Protein AF-A0A2G9QL35-F1 (afdb_monomer_lite)

Secondary structure (DSSP, 8-state):
-HHHHHHHHGGG---HHHHHHHHHHSS---------S-GGG-TTTSSTTSS-SS--SHHHHHHHHT--GGG---------SEEEEESSS--TT--TTTHHHHHHHSGGGGGS-SSS--PEEEEE--TTTT-------

Radius of gyration: 19.81 Å; chains: 1; bounding box: 42×46×46 Å

InterPro domains:
  IPR001114 Adenylosuccinate synthetase [MF_00011] (1-137)
  IPR001114 Adenylosuccinate synthetase [PF00709] (3-95)
  IPR001114 Adenylosuccinate synthetase [PTHR11846] (2-97)
  IPR001114 Adenylosuccinate synthetase [SM00788] (4-121)
  IPR027417 P-loop containing nucleoside triphosphate hydrolase [SSF52540] (5-97)
  IPR042109 Adenylosuccinate synthetase, domain 1 [G3DSA:3.40.440.10] (13-78)
  IPR042110 Adenylosuccinate synthetase, domain 2 [G3DSA:1.10.300.10] (3-12)

Sequence (137 aa):
MLQMYADKIRPMVKDGVYFMYEALHGPPKKILVEGANAALLDIDFGTYPYVTSSNCTVGGVCTGLGIPPQNIGDVYGVVKAYSTRVGVGAFPTEQINVSVLVCVLGLSFLFYGPLFSRTCSCVIKNQLQARGKPVDC

pLDDT: mean 74.34, std 19.86, range [24.05, 94.75]

Foldseek 3Di:
DVVVVCVVCVVVDDDLQVVVVCCQPPPDDDDDDDQPDAQLQAPPNHQPPNHDPAGRDPVSVCVVRVDDPVSDDDDDDDDDQKDKDWDDGDDPQFDPPCQVVCCVVPVVVPVCDPPHRTDITMGGDPCPVVPDDDPDD

Organism: Aquarana catesbeiana (NCBI:txid8400)

Structure (mmCIF, N/CA/C/O backbone):
data_AF-A0A2G9QL35-F1
#
_entry.id   AF-A0A2G9QL35-F1
#
loop_
_atom_site.group_PDB
_atom_site.id
_atom_site.type_symbol
_atom_site.label_atom_id
_atom_site.label_alt_id
_atom_site.label_comp_id
_atom_site.label_asym_id
_atom_site.label_entity_id
_atom_site.label_seq_id
_atom_site.pdbx_PDB_ins_code
_atom_site.Cartn_x
_atom_site.Cartn_y
_atom_site.Cartn_z
_atom_site.occupancy
_atom_site.B_iso_or_equiv
_atom_site.auth_seq_id
_atom_site.auth_comp_id
_atom_site.auth_asym_id
_atom_site.auth_atom_id
_atom_site.pdbx_PDB_model_num
ATOM 1 N N . MET A 1 1 ? 6.890 -23.962 21.248 1.00 61.78 1 MET A N 1
ATOM 2 C CA . MET A 1 1 ? 7.611 -22.859 20.569 1.00 61.78 1 MET A CA 1
ATOM 3 C C . MET A 1 1 ? 6.645 -21.808 20.015 1.00 61.78 1 MET A C 1
ATOM 5 O O . MET A 1 1 ? 6.808 -20.645 20.346 1.00 61.78 1 MET A O 1
ATOM 9 N N . LEU A 1 2 ? 5.610 -22.189 19.251 1.00 79.06 2 LEU A N 1
ATOM 10 C CA . LEU A 1 2 ? 4.632 -21.247 18.674 1.00 79.06 2 LEU A CA 1
ATOM 11 C C . LEU A 1 2 ? 3.799 -20.474 19.720 1.00 79.06 2 LEU A C 1
ATOM 13 O O . LEU A 1 2 ? 3.594 -19.276 19.544 1.00 79.06 2 LEU A O 1
ATOM 17 N N . GLN A 1 3 ? 3.411 -21.102 20.842 1.00 81.88 3 GLN A N 1
ATOM 18 C CA . GLN A 1 3 ? 2.717 -20.413 21.948 1.00 81.88 3 GLN A CA 1
ATOM 19 C C . GLN A 1 3 ? 3.474 -19.180 22.468 1.00 81.88 3 GLN A C 1
ATOM 21 O O . GLN A 1 3 ? 2.867 -18.137 22.665 1.00 81.88 3 GLN A O 1
ATOM 26 N N . MET A 1 4 ? 4.805 -19.249 22.594 1.00 89.75 4 MET A N 1
ATOM 27 C CA . MET A 1 4 ? 5.604 -18.127 23.108 1.00 89.75 4 MET A CA 1
ATOM 28 C C . MET A 1 4 ? 5.566 -16.892 22.196 1.00 89.75 4 MET A C 1
ATOM 30 O O . MET A 1 4 ? 5.741 -15.772 22.670 1.00 89.75 4 MET A O 1
ATOM 34 N N . TYR A 1 5 ? 5.371 -17.077 20.887 1.00 91.38 5 TYR A N 1
ATOM 35 C CA . TYR A 1 5 ? 5.185 -15.968 19.949 1.00 91.38 5 TYR A CA 1
ATOM 36 C C . TYR A 1 5 ? 3.748 -15.456 19.976 1.00 91.38 5 TYR A C 1
ATOM 38 O O . TYR A 1 5 ? 3.538 -14.245 19.957 1.00 91.38 5 TYR A O 1
ATOM 46 N N . ALA A 1 6 ? 2.773 -16.362 20.081 1.00 92.25 6 ALA A N 1
ATOM 47 C CA . ALA A 1 6 ? 1.370 -15.995 20.210 1.00 92.25 6 ALA A CA 1
ATOM 48 C C . ALA A 1 6 ? 1.140 -15.100 21.438 1.00 92.25 6 ALA A C 1
ATOM 50 O O . ALA A 1 6 ? 0.528 -14.045 21.300 1.00 92.25 6 ALA A O 1
ATOM 51 N N . ASP A 1 7 ? 1.711 -15.446 22.595 1.00 93.38 7 ASP A N 1
ATOM 52 C CA . ASP A 1 7 ? 1.576 -14.663 23.831 1.00 93.38 7 ASP A CA 1
ATOM 53 C C . ASP A 1 7 ? 2.183 -13.257 23.710 1.00 93.38 7 ASP A C 1
ATOM 55 O O . ASP A 1 7 ? 1.645 -12.295 24.257 1.00 93.38 7 ASP A O 1
ATOM 59 N N . LYS A 1 8 ? 3.266 -13.111 22.934 1.00 93.12 8 LYS A N 1
ATOM 60 C CA . LYS A 1 8 ? 3.886 -11.808 22.649 1.00 93.12 8 LYS A CA 1
ATOM 61 C C . LYS A 1 8 ? 3.051 -10.949 21.703 1.00 93.12 8 LYS A C 1
ATOM 63 O O . LYS A 1 8 ? 3.011 -9.736 21.876 1.00 93.12 8 LYS A O 1
ATOM 68 N N . ILE A 1 9 ? 2.414 -11.553 20.697 1.00 94.75 9 ILE A N 1
ATOM 69 C CA . ILE A 1 9 ? 1.658 -10.827 19.662 1.00 94.75 9 ILE A CA 1
ATOM 70 C C . ILE A 1 9 ? 0.239 -10.499 20.127 1.00 94.75 9 ILE A C 1
ATOM 72 O O . ILE A 1 9 ? -0.296 -9.454 19.766 1.00 94.75 9 ILE A O 1
ATOM 76 N N . ARG A 1 10 ? -0.352 -11.343 20.976 1.00 93.56 10 ARG A N 1
ATOM 77 C CA . ARG A 1 10 ? -1.720 -11.209 21.492 1.00 93.56 10 ARG A CA 1
ATOM 78 C C . ARG A 1 10 ? -2.098 -9.802 21.991 1.00 93.56 10 ARG A C 1
ATOM 80 O O . ARG A 1 10 ? -3.177 -9.361 21.612 1.00 93.56 10 ARG A O 1
ATOM 87 N N . PRO A 1 11 ? -1.274 -9.065 22.766 1.00 94.06 11 PRO A N 1
ATOM 88 C CA . PRO A 1 11 ? -1.623 -7.701 23.185 1.00 94.06 11 PRO A CA 1
ATOM 89 C C . PRO A 1 11 ? -1.578 -6.650 22.058 1.00 94.06 11 PRO A C 1
ATOM 91 O O . PRO A 1 11 ? -2.110 -5.556 22.228 1.00 94.06 11 PRO A O 1
ATOM 94 N N . MET A 1 12 ? -0.945 -6.949 20.920 1.00 93.81 12 MET A N 1
ATOM 95 C CA . MET A 1 12 ? -0.842 -6.042 19.769 1.00 93.81 12 MET A CA 1
ATOM 96 C C . MET A 1 12 ? -1.972 -6.237 18.750 1.00 93.81 12 MET A C 1
ATOM 98 O O . MET A 1 12 ? -2.221 -5.344 17.943 1.00 93.81 12 MET A O 1
ATOM 102 N N . VAL A 1 13 ? -2.660 -7.383 18.778 1.00 93.75 13 VAL A N 1
ATOM 103 C CA . VAL A 1 13 ? -3.774 -7.674 17.867 1.00 93.75 13 VAL A CA 1
ATOM 104 C C . VAL A 1 13 ? -4.979 -6.817 18.242 1.00 93.75 13 VAL A C 1
ATOM 106 O O . VAL A 1 13 ? -5.465 -6.867 19.371 1.00 93.75 13 VAL A O 1
ATOM 109 N N . LYS A 1 14 ? -5.475 -6.043 17.280 1.00 92.56 14 LYS A N 1
ATOM 110 C CA . LYS A 1 14 ? -6.683 -5.225 17.400 1.00 92.56 14 LYS A CA 1
ATOM 111 C C . LYS A 1 14 ? -7.525 -5.380 16.144 1.00 92.56 14 LYS A C 1
ATOM 113 O O . LYS A 1 14 ? -7.000 -5.740 15.091 1.00 92.56 14 LYS A O 1
ATOM 118 N N . ASP A 1 15 ? -8.812 -5.078 16.257 1.00 93.38 15 ASP A N 1
ATOM 119 C CA . ASP A 1 15 ? -9.650 -4.886 15.079 1.00 93.38 15 ASP A CA 1
ATOM 120 C C . ASP A 1 15 ? -9.183 -3.623 14.342 1.00 93.38 15 ASP A C 1
ATOM 122 O O . ASP A 1 15 ? -9.305 -2.508 14.855 1.00 93.38 15 ASP A O 1
ATOM 126 N N . GLY A 1 16 ? -8.597 -3.818 13.160 1.00 91.06 16 GLY A N 1
ATOM 127 C CA . GLY A 1 16 ? -8.045 -2.737 12.353 1.00 91.06 16 GLY A CA 1
ATOM 128 C C . GLY A 1 16 ? -9.111 -1.761 11.863 1.00 91.06 16 GLY A C 1
ATOM 129 O O . GLY A 1 16 ? -8.882 -0.556 11.906 1.00 91.06 16 GLY A O 1
ATOM 130 N N . VAL A 1 17 ? -10.287 -2.250 11.459 1.00 91.62 17 VAL A N 1
ATOM 131 C CA . VAL A 1 17 ? -11.344 -1.396 10.890 1.00 91.62 17 VAL A CA 1
ATOM 132 C C . VAL A 1 17 ? -11.928 -0.506 11.977 1.00 91.62 17 VAL A C 1
ATOM 134 O O . VAL A 1 17 ? -12.021 0.710 11.804 1.00 91.62 17 VAL A O 1
ATOM 137 N N . TYR A 1 18 ? -12.252 -1.097 13.129 1.00 92.44 18 TYR A N 1
ATOM 138 C CA . TYR A 1 18 ? -12.760 -0.350 14.276 1.00 92.44 18 TYR A CA 1
ATOM 139 C C . TYR A 1 18 ? -11.733 0.671 14.788 1.00 92.44 18 TYR A C 1
ATOM 141 O O . TYR A 1 18 ? -12.065 1.836 15.006 1.00 92.44 18 TYR A O 1
ATOM 149 N N . PHE A 1 19 ? -10.461 0.272 14.889 1.00 92.44 19 PHE A N 1
ATOM 150 C CA . PHE A 1 19 ? -9.375 1.161 15.302 1.00 92.44 19 PHE A CA 1
ATOM 151 C C . PHE A 1 19 ? -9.207 2.368 14.366 1.00 92.44 19 PHE A C 1
ATOM 153 O O . PHE A 1 19 ? -9.058 3.499 14.837 1.00 92.44 19 PHE A O 1
ATOM 160 N N . MET A 1 20 ? -9.253 2.153 13.047 1.00 91.56 20 MET A N 1
ATOM 161 C CA . MET A 1 20 ? -9.166 3.246 12.076 1.00 91.56 20 MET A CA 1
ATOM 162 C C . MET A 1 20 ? -10.412 4.133 12.108 1.00 91.56 20 MET A C 1
ATOM 164 O O . MET A 1 20 ? -10.290 5.354 12.033 1.00 91.56 20 MET A O 1
ATOM 168 N N . TYR A 1 21 ? -11.600 3.552 12.284 1.00 91.38 21 TYR A N 1
ATOM 169 C CA . TYR A 1 21 ? -12.844 4.309 12.406 1.00 91.38 21 TYR A CA 1
ATOM 170 C C . TYR A 1 21 ? -12.830 5.257 13.616 1.00 91.38 21 TYR A C 1
ATOM 172 O O . TYR A 1 21 ? -13.152 6.439 13.466 1.00 91.38 21 TYR A O 1
ATOM 180 N N . GLU A 1 22 ? -12.392 4.781 14.788 1.00 92.25 22 GLU A N 1
ATOM 181 C CA . GLU A 1 22 ? -12.205 5.617 15.984 1.00 92.25 22 GLU A CA 1
ATOM 182 C C . GLU A 1 22 ? -11.135 6.696 15.778 1.00 92.25 22 GLU A C 1
ATOM 184 O O . GLU A 1 22 ? -11.281 7.821 16.257 1.00 92.25 22 GLU A O 1
ATOM 189 N N . ALA A 1 23 ? -10.052 6.378 15.062 1.00 91.12 23 ALA A N 1
ATOM 190 C CA . ALA A 1 23 ? -8.993 7.339 14.771 1.00 91.12 23 ALA A CA 1
ATOM 191 C C . ALA A 1 23 ? -9.451 8.464 13.828 1.00 91.12 23 ALA A C 1
ATOM 193 O O . ALA A 1 23 ? -8.950 9.580 13.951 1.00 91.12 23 ALA A O 1
ATOM 194 N N . LEU A 1 24 ? -10.393 8.179 12.923 1.00 89.62 24 LEU A N 1
ATOM 195 C CA . LEU A 1 24 ? -10.954 9.147 11.977 1.00 89.62 24 LEU A CA 1
ATOM 196 C C . LEU A 1 24 ? -12.045 10.035 12.596 1.00 89.62 24 LEU A C 1
ATOM 198 O O . LEU A 1 24 ? -12.085 11.224 12.296 1.00 89.62 24 LEU A O 1
ATOM 202 N N . HIS A 1 25 ? -12.921 9.476 13.438 1.00 89.00 25 HIS A N 1
ATOM 203 C CA . HIS A 1 25 ? -14.061 10.202 14.029 1.00 89.00 25 HIS A CA 1
ATOM 204 C C . HIS A 1 25 ? -13.787 10.768 15.427 1.00 89.00 25 HIS A C 1
ATOM 206 O O . HIS A 1 25 ? -14.584 11.544 15.951 1.00 89.00 25 HIS A O 1
ATOM 212 N N . GLY A 1 26 ? -12.696 10.339 16.058 1.00 89.06 26 GLY A N 1
ATOM 213 C CA . GLY A 1 26 ? -12.288 10.795 17.377 1.00 89.06 26 GLY A CA 1
ATOM 214 C C . GLY A 1 26 ? -11.611 12.174 17.360 1.00 89.06 26 GLY A C 1
ATOM 215 O O . GLY A 1 26 ? -11.868 13.002 16.485 1.00 89.06 26 GLY A O 1
ATOM 216 N N . PRO A 1 27 ? -10.733 12.464 18.339 1.00 89.56 27 PRO A N 1
ATOM 217 C CA . PRO A 1 27 ? -10.001 13.725 18.365 1.00 89.56 27 PRO A CA 1
ATOM 218 C C . PRO A 1 27 ? -9.119 13.868 17.114 1.00 89.56 27 PRO A C 1
ATOM 220 O O . PRO A 1 27 ? -8.636 12.857 16.597 1.00 89.56 27 PRO A O 1
ATOM 223 N N . PRO A 1 28 ? -8.848 15.102 16.654 1.00 83.62 28 PRO A N 1
ATOM 224 C CA . PRO A 1 28 ? -8.093 15.340 15.430 1.00 83.62 28 PRO A CA 1
ATOM 225 C C . PRO A 1 28 ? -6.693 14.723 15.524 1.00 83.62 28 PRO A C 1
ATOM 227 O O . PRO A 1 28 ? -5.839 15.178 16.289 1.00 83.62 28 PRO A O 1
ATOM 230 N N . LYS A 1 29 ? -6.459 13.673 14.731 1.00 90.25 29 LYS A N 1
ATOM 231 C CA . LYS A 1 29 ? -5.176 12.974 14.608 1.00 90.25 29 LYS A CA 1
ATOM 232 C C . LYS A 1 29 ? -4.681 13.057 13.170 1.00 90.25 29 LYS A C 1
ATOM 234 O O . LYS A 1 29 ? -5.453 12.923 12.227 1.00 90.25 29 LYS A O 1
ATOM 239 N N . LYS A 1 30 ? -3.372 13.247 13.005 1.00 90.44 30 LYS A N 1
ATOM 240 C CA . LYS A 1 30 ? -2.712 13.157 11.698 1.00 90.44 30 LYS A CA 1
ATOM 241 C C . LYS A 1 30 ? -2.299 11.709 11.465 1.00 90.44 30 LYS A C 1
ATOM 243 O O . LYS A 1 30 ? -1.514 11.171 12.242 1.00 90.44 30 LYS A O 1
ATOM 248 N N . ILE A 1 31 ? -2.845 11.094 10.423 1.00 90.50 31 ILE A N 1
ATOM 249 C CA . ILE A 1 31 ? -2.561 9.710 10.039 1.00 90.50 31 ILE A CA 1
ATOM 250 C C . ILE A 1 31 ? -1.703 9.758 8.778 1.00 90.50 31 ILE A C 1
ATOM 252 O O . ILE A 1 31 ? -2.096 10.373 7.790 1.00 90.50 31 ILE A O 1
ATOM 256 N N . LEU A 1 32 ? -0.532 9.126 8.823 1.00 92.19 32 LEU A N 1
ATOM 257 C CA . LEU A 1 32 ? 0.334 8.947 7.663 1.00 92.19 32 LEU A CA 1
ATOM 258 C C . LEU A 1 32 ? 0.302 7.475 7.265 1.00 92.19 32 LEU A C 1
ATOM 260 O O . LEU A 1 32 ? 0.525 6.604 8.106 1.00 92.19 32 LEU A O 1
ATOM 264 N N . VAL A 1 33 ? 0.022 7.210 5.992 1.00 90.94 33 VAL A N 1
ATOM 265 C CA . VAL A 1 33 ? 0.058 5.860 5.431 1.00 90.94 33 VAL A CA 1
ATOM 266 C C . VAL A 1 33 ? 1.321 5.720 4.600 1.00 90.94 33 VAL A C 1
ATOM 268 O O . VAL A 1 33 ? 1.509 6.434 3.616 1.00 90.94 33 VAL A O 1
ATOM 271 N N . GLU A 1 34 ? 2.184 4.790 4.991 1.00 90.56 34 GLU A N 1
ATOM 272 C CA . GLU A 1 34 ? 3.365 4.436 4.212 1.00 90.56 34 GLU A CA 1
ATOM 273 C C . GLU A 1 34 ? 2.986 3.379 3.173 1.00 90.56 34 GLU A C 1
ATOM 275 O O . GLU A 1 34 ? 2.649 2.241 3.502 1.00 90.56 34 GLU A O 1
ATOM 280 N N . GLY A 1 35 ? 3.014 3.769 1.899 1.00 84.94 35 GLY A N 1
ATOM 281 C CA . GLY A 1 35 ? 2.861 2.830 0.795 1.00 84.94 35 GLY A CA 1
ATOM 282 C C . GLY A 1 35 ? 4.093 1.936 0.682 1.00 84.94 35 GLY A C 1
ATOM 283 O O . GLY A 1 35 ? 5.220 2.424 0.602 1.00 84.94 35 GLY A O 1
ATOM 284 N N . ALA A 1 36 ? 3.881 0.624 0.648 1.00 83.19 36 ALA A N 1
ATOM 285 C CA . ALA A 1 36 ? 4.925 -0.317 0.274 1.00 83.19 36 ALA A CA 1
ATOM 286 C C . ALA A 1 36 ? 5.019 -0.412 -1.257 1.00 83.19 36 ALA A C 1
ATOM 288 O O . ALA A 1 36 ? 4.005 -0.379 -1.958 1.00 83.19 36 ALA A O 1
ATOM 289 N N . ASN A 1 37 ? 6.243 -0.592 -1.760 1.00 85.06 37 ASN A N 1
ATOM 290 C CA . ASN A 1 37 ? 6.564 -0.750 -3.182 1.00 85.06 37 ASN A CA 1
ATOM 291 C C . ASN A 1 37 ? 6.259 0.506 -4.029 1.00 85.06 37 ASN A C 1
ATOM 293 O O . ASN A 1 37 ? 6.133 1.613 -3.518 1.00 85.06 37 ASN A O 1
ATOM 297 N N . ALA A 1 38 ? 6.267 0.354 -5.356 1.00 85.00 38 ALA A N 1
ATOM 298 C CA . ALA A 1 38 ? 6.046 1.431 -6.315 1.00 85.00 38 ALA A CA 1
ATOM 299 C C . ALA A 1 38 ? 4.866 1.089 -7.229 1.00 85.00 38 ALA A C 1
ATOM 301 O O . ALA A 1 38 ? 4.630 -0.082 -7.514 1.00 85.00 38 ALA A O 1
ATOM 302 N N . ALA A 1 39 ? 4.188 2.105 -7.767 1.00 82.38 39 ALA A N 1
ATOM 303 C CA . ALA A 1 39 ? 3.012 1.929 -8.627 1.00 82.38 39 ALA A CA 1
ATOM 304 C C . ALA A 1 39 ? 3.251 1.020 -9.854 1.00 82.38 39 ALA A C 1
ATOM 306 O O . ALA A 1 39 ? 2.342 0.336 -10.300 1.00 82.38 39 ALA A O 1
ATOM 307 N N . LEU A 1 40 ? 4.482 0.954 -10.377 1.00 82.94 40 LEU A N 1
ATOM 308 C CA . LEU A 1 40 ? 4.838 0.081 -11.510 1.00 82.94 40 LEU A CA 1
ATOM 309 C C . LEU A 1 40 ? 4.950 -1.413 -11.145 1.00 82.94 40 LEU A C 1
ATOM 311 O O . LEU A 1 40 ? 5.107 -2.249 -12.035 1.00 82.94 40 LEU A O 1
ATOM 315 N N . LEU A 1 41 ? 4.903 -1.741 -9.852 1.00 84.69 41 LEU A N 1
ATOM 316 C CA . LEU A 1 41 ? 4.870 -3.107 -9.326 1.00 84.69 41 LEU A CA 1
ATOM 317 C C . LEU A 1 41 ? 3.465 -3.517 -8.864 1.00 84.69 41 LEU A C 1
ATOM 319 O O . LEU A 1 41 ? 3.318 -4.598 -8.298 1.00 84.69 41 LEU A O 1
ATOM 323 N N . ASP A 1 42 ? 2.459 -2.674 -9.092 1.00 87.50 42 ASP A N 1
ATOM 324 C CA . ASP A 1 42 ? 1.062 -2.991 -8.807 1.00 87.50 42 ASP A CA 1
ATOM 325 C C . ASP A 1 42 ? 0.590 -4.177 -9.666 1.00 87.50 42 ASP A C 1
ATOM 327 O O . ASP A 1 42 ? 1.035 -4.341 -10.805 1.00 87.50 42 ASP A O 1
ATOM 331 N N . ILE A 1 43 ? -0.290 -5.014 -9.118 1.00 87.12 43 ILE A N 1
ATOM 332 C CA . ILE A 1 43 ? -0.814 -6.191 -9.817 1.00 87.12 43 ILE A CA 1
ATOM 333 C C . ILE A 1 43 ? -1.638 -5.826 -11.062 1.00 87.12 43 ILE A C 1
ATOM 335 O O . ILE A 1 43 ? -1.540 -6.524 -12.070 1.00 87.12 43 ILE A O 1
ATOM 339 N N . ASP A 1 44 ? -2.389 -4.722 -11.009 1.00 86.38 44 ASP A N 1
ATOM 340 C CA . ASP A 1 44 ? -3.318 -4.318 -12.068 1.00 86.38 44 ASP A CA 1
ATOM 341 C C . ASP A 1 44 ? -2.654 -3.374 -13.078 1.00 86.38 44 ASP A C 1
ATOM 343 O O . ASP A 1 44 ? -2.855 -3.488 -14.287 1.00 86.38 44 ASP A O 1
ATOM 347 N N . PHE A 1 45 ? -1.840 -2.438 -12.583 1.00 84.12 45 PHE A N 1
ATOM 348 C CA . PHE A 1 45 ? -1.247 -1.367 -13.399 1.00 84.12 45 PHE A CA 1
ATOM 349 C C . PHE A 1 45 ? 0.243 -1.558 -13.702 1.00 84.12 45 PHE A C 1
ATOM 351 O O . PHE A 1 45 ? 0.837 -0.768 -14.442 1.00 84.12 45 PHE A O 1
ATOM 358 N N . GLY A 1 46 ? 0.876 -2.565 -13.104 1.00 84.44 46 GLY A N 1
ATOM 359 C CA . GLY A 1 46 ? 2.296 -2.828 -13.276 1.00 84.44 46 GLY A CA 1
ATOM 360 C C . GLY A 1 46 ? 2.628 -3.638 -14.528 1.00 84.44 46 GLY A C 1
ATOM 361 O O . GLY A 1 46 ? 1.779 -4.030 -15.326 1.00 84.44 46 GLY A O 1
ATOM 362 N N . THR A 1 47 ? 3.918 -3.923 -14.705 1.00 83.94 47 THR A N 1
ATOM 363 C CA . THR A 1 47 ? 4.406 -4.749 -15.822 1.00 83.94 47 THR A CA 1
ATOM 364 C C . THR A 1 47 ? 4.185 -6.242 -15.561 1.00 83.94 47 THR A C 1
ATOM 366 O O . THR A 1 47 ? 5.143 -6.966 -15.272 1.00 83.94 47 THR A O 1
ATOM 369 N N . TYR A 1 48 ? 2.934 -6.699 -15.612 1.00 83.69 48 TYR A N 1
ATOM 370 C CA . TYR A 1 48 ? 2.584 -8.108 -15.413 1.00 83.69 48 TYR A CA 1
ATOM 371 C C . TYR A 1 48 ? 3.344 -9.008 -16.412 1.00 83.69 48 TYR A C 1
ATOM 373 O O . TYR A 1 48 ? 3.434 -8.645 -17.589 1.00 83.69 48 TYR A O 1
ATOM 381 N N . PRO A 1 49 ? 3.927 -10.157 -15.999 1.00 84.94 49 PRO A N 1
ATOM 382 C CA . PRO A 1 49 ? 3.839 -10.842 -14.696 1.00 84.94 49 PRO A CA 1
ATOM 383 C C . PRO A 1 49 ? 4.920 -10.449 -13.667 1.00 84.94 49 PRO A C 1
ATOM 385 O O . PRO A 1 49 ? 4.997 -11.034 -12.590 1.00 84.94 49 PRO A O 1
ATOM 388 N N . TYR A 1 50 ? 5.778 -9.473 -13.968 1.00 85.75 50 TYR A N 1
ATOM 389 C CA . TYR A 1 50 ? 6.891 -9.052 -13.108 1.00 85.75 50 TYR A CA 1
ATOM 390 C C . TYR A 1 50 ? 6.462 -7.969 -12.108 1.00 85.75 50 TYR A C 1
ATOM 392 O O . TYR A 1 50 ? 7.025 -6.871 -12.072 1.00 85.75 50 TYR A O 1
ATOM 400 N N . VAL A 1 51 ? 5.426 -8.279 -11.339 1.00 87.06 51 VAL A N 1
ATOM 401 C CA . VAL A 1 51 ? 4.755 -7.383 -10.388 1.00 87.06 51 VAL A CA 1
ATOM 402 C C . VAL A 1 51 ? 4.619 -8.065 -9.031 1.00 87.06 51 VAL A C 1
ATOM 404 O O . VAL A 1 51 ? 4.868 -9.265 -8.899 1.00 87.06 51 VAL A O 1
ATOM 407 N N . THR A 1 52 ? 4.249 -7.308 -8.003 1.00 86.25 52 THR A N 1
ATOM 408 C CA . THR A 1 52 ? 3.825 -7.900 -6.731 1.00 86.25 52 THR A CA 1
ATOM 409 C C . THR A 1 52 ? 2.373 -8.352 -6.790 1.00 86.25 52 THR A C 1
ATOM 411 O O . THR A 1 52 ? 1.598 -7.872 -7.608 1.00 86.25 52 THR A O 1
ATOM 414 N N . SER A 1 53 ? 1.988 -9.277 -5.911 1.00 87.62 53 SER A N 1
ATOM 415 C CA . SER A 1 53 ? 0.623 -9.814 -5.840 1.00 87.62 53 SER A CA 1
ATOM 416 C C . SER A 1 53 ? -0.369 -8.901 -5.104 1.00 87.62 53 SER A C 1
ATOM 418 O O . SER A 1 53 ? -1.436 -9.359 -4.708 1.00 87.62 53 SER A O 1
ATOM 420 N N . SER A 1 54 ? -0.001 -7.647 -4.846 1.00 87.56 54 SER A N 1
ATOM 421 C CA . SER A 1 54 ? -0.789 -6.681 -4.080 1.00 87.56 54 SER A CA 1
ATOM 422 C C . SER A 1 54 ? -0.897 -5.359 -4.826 1.00 87.56 54 SER A C 1
ATOM 424 O O . SER A 1 54 ? -0.021 -5.009 -5.618 1.00 87.56 54 SER A O 1
ATOM 426 N N . ASN A 1 55 ? -1.938 -4.595 -4.511 1.00 89.12 55 ASN A N 1
ATOM 427 C CA . ASN A 1 55 ? -2.096 -3.236 -5.003 1.00 89.12 55 ASN A CA 1
ATOM 428 C C . ASN A 1 55 ? -1.191 -2.268 -4.228 1.00 89.12 55 ASN A C 1
ATOM 430 O O . ASN A 1 55 ? -1.235 -2.198 -3.001 1.00 89.12 55 ASN A O 1
ATOM 434 N N . CYS A 1 56 ? -0.379 -1.513 -4.960 1.00 86.44 56 CYS A N 1
ATOM 435 C CA . CYS A 1 56 ? 0.544 -0.495 -4.450 1.00 86.44 56 CYS A CA 1
ATOM 436 C C . CYS A 1 56 ? 0.053 0.930 -4.753 1.00 86.44 56 CYS A C 1
ATOM 438 O O . CYS A 1 56 ? 0.718 1.912 -4.429 1.00 86.44 56 CYS A O 1
ATOM 440 N N . THR A 1 57 ? -1.086 1.049 -5.430 1.00 88.38 57 THR A N 1
ATOM 441 C CA . THR A 1 57 ? -1.754 2.315 -5.733 1.00 88.38 57 THR A CA 1
ATOM 442 C C . THR A 1 57 ? -2.617 2.803 -4.565 1.00 88.38 57 THR A C 1
ATOM 444 O O . THR A 1 57 ? -2.827 2.099 -3.577 1.00 88.38 57 THR A O 1
ATOM 447 N N . VAL A 1 58 ? -3.159 4.021 -4.684 1.00 88.12 58 VAL A N 1
ATOM 448 C CA . VAL A 1 58 ? -4.044 4.632 -3.673 1.00 88.12 58 VAL A CA 1
ATOM 449 C C . VAL A 1 58 ? -5.252 3.752 -3.322 1.00 88.12 58 VAL A C 1
ATOM 451 O O . VAL A 1 58 ? -5.680 3.730 -2.171 1.00 88.12 58 VAL A O 1
ATOM 454 N N . GLY A 1 59 ? -5.751 2.955 -4.275 1.00 87.19 59 GLY A N 1
ATOM 455 C CA . GLY A 1 59 ? -6.833 1.999 -4.027 1.00 87.19 59 GLY A CA 1
ATOM 456 C C . GLY A 1 59 ? -6.468 0.940 -2.982 1.00 87.19 59 GLY A C 1
ATOM 457 O O . GLY A 1 59 ? -7.313 0.578 -2.166 1.00 87.19 59 GLY A O 1
ATOM 458 N N . GLY A 1 60 ? -5.193 0.534 -2.929 1.00 89.19 60 GLY A N 1
ATOM 459 C CA . GLY A 1 60 ? -4.672 -0.397 -1.927 1.00 89.19 60 GLY A CA 1
ATOM 460 C C . GLY A 1 60 ? -4.782 0.132 -0.494 1.00 89.19 60 GLY A C 1
ATOM 461 O O . GLY A 1 60 ? -4.955 -0.649 0.439 1.00 89.19 60 GLY A O 1
ATOM 462 N N . VAL A 1 61 ? -4.755 1.457 -0.308 1.00 90.81 61 VAL A N 1
ATOM 463 C CA . VAL A 1 61 ? -4.950 2.089 1.006 1.00 90.81 61 VAL A CA 1
ATOM 464 C C . VAL A 1 61 ? -6.401 1.946 1.462 1.00 90.81 61 VAL A C 1
ATOM 466 O O . VAL A 1 61 ? -6.645 1.549 2.601 1.00 90.81 61 VAL A O 1
ATOM 469 N N . CYS A 1 62 ? -7.365 2.200 0.571 1.00 91.19 62 CYS A N 1
ATOM 470 C CA . CYS A 1 62 ? -8.788 2.013 0.868 1.00 91.19 62 CYS A CA 1
ATOM 471 C C . CYS A 1 62 ? -9.100 0.560 1.230 1.00 91.19 62 CYS A C 1
ATOM 473 O O . CYS A 1 62 ? -9.745 0.299 2.244 1.00 91.19 62 CYS A O 1
ATOM 475 N N . THR A 1 63 ? -8.626 -0.389 0.420 1.00 90.81 63 THR A N 1
ATOM 476 C CA . THR A 1 63 ? -8.908 -1.815 0.623 1.00 90.81 63 THR A CA 1
ATOM 477 C C . THR A 1 63 ? -8.141 -2.398 1.806 1.00 90.81 63 THR A C 1
ATOM 479 O O . THR A 1 63 ? -8.669 -3.257 2.502 1.00 90.81 63 THR A O 1
ATOM 482 N N . GLY A 1 64 ? -6.910 -1.938 2.050 1.00 89.88 64 GLY A N 1
ATOM 483 C CA . GLY A 1 64 ? -6.051 -2.440 3.123 1.00 89.88 64 GLY A CA 1
ATOM 484 C C . GLY A 1 64 ? -6.413 -1.907 4.510 1.00 89.88 64 GLY A C 1
ATOM 485 O O . GLY A 1 64 ? -6.331 -2.651 5.482 1.00 89.88 64 GLY A O 1
ATOM 486 N N . LEU A 1 65 ? -6.828 -0.638 4.612 1.00 89.94 65 LEU A N 1
ATOM 487 C CA . LEU A 1 65 ? -7.190 -0.006 5.891 1.00 89.94 65 LEU A CA 1
ATOM 488 C C . LEU A 1 65 ? -8.702 0.035 6.155 1.00 89.94 65 LEU A C 1
ATOM 490 O O . LEU A 1 65 ? -9.107 0.373 7.265 1.00 89.94 65 LEU A O 1
ATOM 494 N N . GLY A 1 66 ? -9.538 -0.286 5.163 1.00 89.69 66 GLY A N 1
ATOM 495 C CA . GLY A 1 66 ? -10.998 -0.243 5.297 1.00 89.69 66 GLY A CA 1
ATOM 496 C C . GLY A 1 66 ? -11.555 1.178 5.420 1.00 89.69 66 GLY A C 1
ATOM 497 O O . GLY A 1 66 ? -12.548 1.396 6.109 1.00 89.69 66 GLY A O 1
ATOM 498 N N . ILE A 1 67 ? -10.900 2.154 4.786 1.00 90.31 67 ILE A N 1
ATOM 499 C CA . ILE A 1 67 ? -11.252 3.578 4.875 1.00 90.31 67 ILE A CA 1
ATOM 500 C C . ILE A 1 67 ? -11.971 4.009 3.589 1.00 90.31 67 ILE A C 1
ATOM 502 O O . ILE A 1 67 ? -11.505 3.675 2.493 1.00 90.31 67 ILE A O 1
ATOM 506 N N . PRO A 1 68 ? -13.077 4.773 3.681 1.00 89.88 68 PRO A N 1
ATOM 507 C CA . PRO A 1 68 ? -13.732 5.320 2.501 1.00 89.88 68 PRO A CA 1
ATOM 508 C C . PRO A 1 68 ? -12.814 6.316 1.769 1.00 89.88 68 PRO A C 1
ATOM 510 O O . PRO A 1 68 ? -12.106 7.095 2.410 1.00 89.88 68 PRO A O 1
ATOM 513 N N . PRO A 1 69 ? -12.857 6.372 0.427 1.00 88.88 69 PRO A N 1
ATOM 514 C CA . PRO A 1 69 ? -11.979 7.242 -0.361 1.00 88.88 69 PRO A CA 1
ATOM 515 C C . PRO A 1 69 ? -12.170 8.738 -0.065 1.00 88.88 69 PRO A C 1
ATOM 517 O O . PRO A 1 69 ? -11.267 9.526 -0.311 1.00 88.88 69 PRO A O 1
ATOM 520 N N . GLN A 1 70 ? -13.315 9.130 0.502 1.00 89.31 70 GLN A N 1
ATOM 521 C CA . GLN A 1 70 ? -13.611 10.510 0.910 1.00 89.31 70 GLN A CA 1
ATOM 522 C C . GL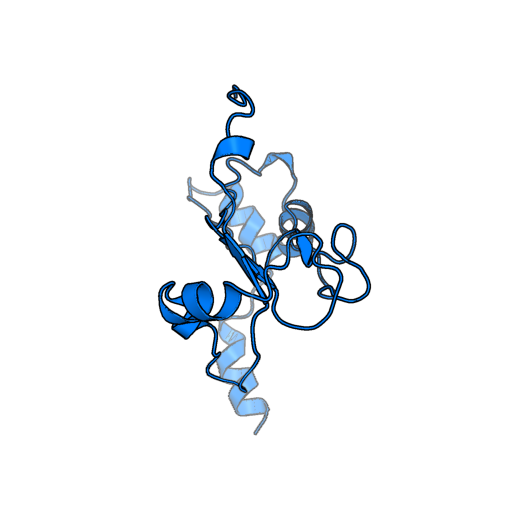N A 1 70 ? -12.710 11.017 2.045 1.00 89.31 70 GLN A C 1
ATOM 524 O O . GLN A 1 70 ? -12.536 12.221 2.197 1.00 89.31 70 GLN A O 1
ATOM 529 N N . ASN A 1 71 ? -12.140 10.110 2.841 1.00 87.31 71 ASN A N 1
ATOM 530 C CA . ASN A 1 71 ? -11.272 10.448 3.968 1.00 87.31 71 ASN A CA 1
ATOM 531 C C . ASN A 1 71 ? -9.789 10.510 3.571 1.00 87.31 71 ASN A C 1
ATOM 533 O O . ASN A 1 71 ? -8.939 10.762 4.426 1.00 87.31 71 ASN A O 1
ATOM 537 N N . ILE A 1 72 ? -9.462 10.264 2.299 1.00 88.88 72 ILE A N 1
ATOM 538 C CA . ILE A 1 72 ? -8.107 10.429 1.778 1.00 88.88 72 ILE A CA 1
ATOM 539 C C . ILE A 1 72 ? -7.886 11.912 1.481 1.00 88.88 72 ILE A C 1
ATOM 541 O O . ILE A 1 72 ? -8.635 12.515 0.718 1.00 88.88 72 ILE A O 1
ATOM 545 N N . GLY A 1 73 ? -6.859 12.486 2.106 1.00 88.69 73 GLY A N 1
ATOM 546 C CA . GLY A 1 73 ? -6.407 13.852 1.848 1.00 88.69 73 GLY A CA 1
ATOM 547 C C . GLY A 1 73 ? -5.276 13.883 0.821 1.00 88.69 73 GLY A C 1
ATOM 548 O O . GLY A 1 73 ? -5.421 13.409 -0.304 1.00 88.69 73 GLY A O 1
ATOM 549 N N . ASP A 1 74 ? -4.128 14.420 1.229 1.00 90.88 74 ASP A N 1
ATOM 550 C CA . ASP A 1 74 ? -2.973 14.600 0.350 1.00 90.88 74 ASP A CA 1
ATOM 551 C C . ASP A 1 74 ? -2.284 13.274 -0.008 1.00 90.88 74 ASP A C 1
ATOM 553 O O . ASP A 1 74 ? -2.005 12.437 0.857 1.00 90.88 74 ASP A O 1
ATOM 557 N N . VAL A 1 75 ? -1.929 13.115 -1.286 1.00 90.88 75 VAL A N 1
ATOM 558 C CA . VAL A 1 75 ? -1.174 11.963 -1.796 1.00 90.88 75 VAL A CA 1
ATOM 559 C C . VAL A 1 75 ? 0.181 12.429 -2.318 1.00 90.88 75 VAL A C 1
ATOM 561 O O . VAL A 1 75 ? 0.271 13.155 -3.306 1.00 90.88 75 VAL A O 1
ATOM 564 N N . TYR A 1 76 ? 1.254 11.974 -1.671 1.00 90.25 76 TYR A N 1
ATOM 565 C CA . TYR A 1 76 ? 2.625 12.349 -2.017 1.00 90.25 76 TYR A CA 1
ATOM 566 C C . TYR A 1 76 ? 3.298 11.269 -2.872 1.00 90.25 76 TYR A C 1
ATOM 568 O O . TYR A 1 76 ? 3.576 10.164 -2.408 1.00 90.25 76 TYR A O 1
ATOM 576 N N . GLY A 1 77 ? 3.595 11.596 -4.133 1.00 89.44 77 GLY A N 1
ATOM 577 C CA . GLY A 1 77 ? 4.314 10.713 -5.053 1.00 89.44 77 GLY A CA 1
ATOM 578 C C . GLY A 1 77 ? 5.831 10.871 -4.945 1.00 89.44 77 GLY A C 1
ATOM 579 O O . GLY A 1 77 ? 6.385 11.883 -5.370 1.00 89.44 77 GLY A O 1
ATOM 580 N N . VAL A 1 78 ? 6.526 9.853 -4.432 1.00 87.06 78 VAL A N 1
ATOM 581 C CA . VAL A 1 78 ? 7.997 9.852 -4.368 1.00 87.06 78 VAL A CA 1
ATOM 582 C C . VAL A 1 78 ? 8.576 9.410 -5.713 1.00 87.06 78 VAL A C 1
ATOM 584 O O . VAL A 1 78 ? 8.489 8.242 -6.092 1.00 87.06 78 VAL A O 1
ATOM 587 N N . VAL A 1 79 ? 9.199 10.341 -6.439 1.00 85.44 79 VAL A N 1
ATOM 588 C CA . VAL A 1 79 ? 9.822 10.073 -7.744 1.00 85.44 79 VAL A CA 1
ATOM 589 C C . VAL A 1 79 ? 11.335 10.229 -7.651 1.00 85.44 79 VAL A C 1
ATOM 591 O O . VAL A 1 79 ? 11.856 11.283 -7.297 1.00 85.44 79 VAL A O 1
ATOM 594 N N . LYS A 1 80 ? 12.063 9.173 -8.019 1.00 80.12 80 LYS A N 1
ATOM 595 C CA . LYS A 1 80 ? 13.526 9.196 -8.105 1.00 80.12 80 LYS A CA 1
ATOM 596 C C . LYS A 1 80 ? 13.979 9.874 -9.406 1.00 80.12 80 LYS A C 1
ATOM 598 O O . LYS A 1 80 ? 13.394 9.653 -10.467 1.00 80.12 80 LYS A O 1
ATOM 603 N N . ALA A 1 81 ? 15.064 10.650 -9.335 1.00 81.19 81 ALA A N 1
ATOM 604 C CA . ALA A 1 81 ? 15.670 11.329 -10.490 1.00 81.19 81 ALA A CA 1
ATOM 605 C C . ALA A 1 81 ? 16.198 10.367 -11.576 1.00 81.19 81 ALA A C 1
ATOM 607 O O . ALA A 1 81 ? 16.418 10.759 -12.717 1.00 81.19 81 ALA A O 1
ATOM 608 N N . TYR A 1 82 ? 16.396 9.101 -11.227 1.00 75.44 82 TYR A N 1
ATOM 609 C CA . TYR A 1 82 ? 16.771 8.022 -12.128 1.00 75.44 82 TYR A CA 1
ATOM 610 C C . TYR A 1 82 ? 15.844 6.834 -11.862 1.00 75.44 82 TYR A C 1
ATOM 612 O O . TYR A 1 82 ? 15.472 6.567 -10.719 1.00 75.44 82 TYR A O 1
ATO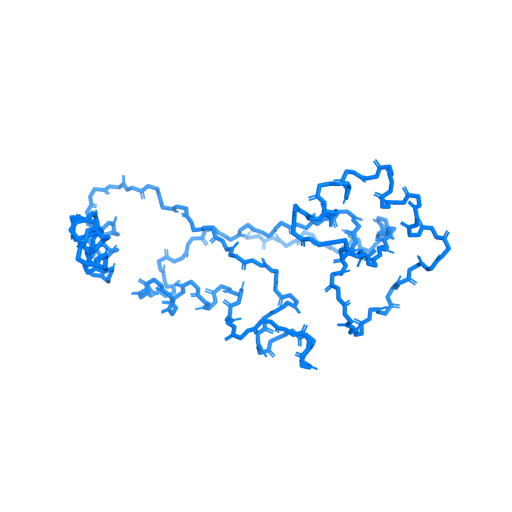M 620 N N . SER A 1 83 ? 15.420 6.138 -12.914 1.00 77.62 83 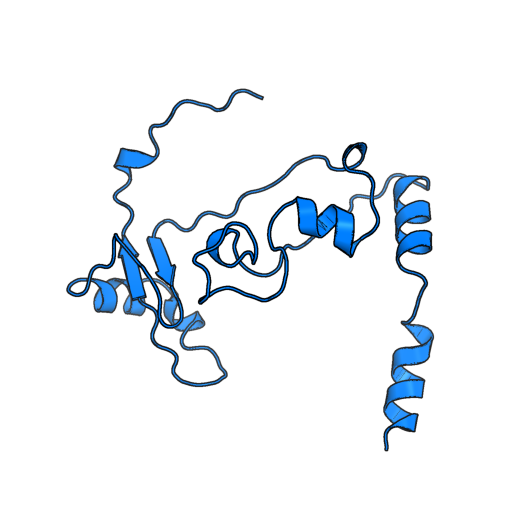SER A N 1
ATOM 621 C CA . SER A 1 83 ? 14.591 4.941 -12.772 1.00 77.62 83 SER A CA 1
ATOM 622 C C . SER A 1 83 ? 15.478 3.727 -12.557 1.00 77.62 83 SER A C 1
ATOM 624 O O . SER A 1 83 ? 16.450 3.528 -13.288 1.00 77.62 83 SER A O 1
ATOM 626 N N . THR A 1 84 ? 15.127 2.917 -11.565 1.00 77.25 84 THR A N 1
ATOM 627 C CA . THR A 1 84 ? 15.814 1.664 -11.254 1.00 77.25 84 THR A CA 1
ATOM 628 C C . THR A 1 84 ? 14.812 0.526 -11.195 1.00 77.25 84 THR A C 1
ATOM 630 O O . THR A 1 84 ? 13.730 0.706 -10.636 1.00 77.25 84 THR A O 1
ATOM 633 N N . ARG A 1 85 ? 15.176 -0.643 -11.718 1.00 78.50 85 ARG A N 1
ATOM 634 C CA . ARG A 1 85 ? 14.361 -1.860 -11.661 1.00 78.50 85 ARG A CA 1
ATOM 635 C C . ARG A 1 85 ? 15.177 -2.995 -11.049 1.00 78.50 85 ARG A C 1
ATOM 637 O O . ARG A 1 85 ? 16.321 -3.206 -11.436 1.00 78.50 85 ARG A O 1
ATOM 644 N N . VAL A 1 86 ? 14.581 -3.717 -10.103 1.00 79.75 86 VAL A N 1
ATOM 645 C CA . VAL A 1 86 ? 15.151 -4.942 -9.524 1.00 79.75 86 VAL A CA 1
ATOM 646 C C . VAL A 1 86 ? 14.472 -6.138 -10.186 1.00 79.75 86 VAL A C 1
ATOM 648 O O . VAL A 1 86 ? 13.247 -6.238 -10.153 1.00 79.75 86 VAL A O 1
ATOM 651 N N . GLY A 1 87 ? 15.257 -7.067 -10.733 1.00 74.38 87 GLY A N 1
ATOM 652 C CA . GLY A 1 87 ? 14.741 -8.266 -11.397 1.00 74.38 87 GLY A CA 1
ATOM 653 C C . GLY A 1 87 ? 14.385 -8.060 -12.871 1.00 74.38 87 GLY A C 1
ATOM 654 O O . GLY A 1 87 ? 14.600 -6.996 -13.446 1.00 74.38 87 GLY A O 1
ATOM 655 N N . VAL A 1 88 ? 13.862 -9.118 -13.490 1.00 73.00 88 VAL A N 1
ATOM 656 C CA . VAL A 1 88 ? 13.587 -9.170 -14.933 1.00 73.00 88 VAL A CA 1
ATOM 657 C C . VAL A 1 88 ? 12.283 -8.436 -15.266 1.00 73.00 88 VAL A C 1
ATOM 659 O O . VAL A 1 88 ? 11.363 -8.362 -14.450 1.00 73.00 88 VAL A O 1
ATOM 662 N N . GLY A 1 89 ? 12.209 -7.868 -16.466 1.00 78.31 89 GLY A N 1
ATOM 663 C CA . GLY A 1 89 ? 10.982 -7.362 -17.077 1.00 78.31 89 GLY A CA 1
ATOM 664 C C . GLY A 1 89 ? 11.228 -6.138 -17.952 1.00 78.31 89 GLY A C 1
ATOM 665 O O . GLY A 1 89 ? 12.322 -5.582 -17.962 1.00 78.31 89 GLY A O 1
ATOM 666 N N . ALA A 1 90 ? 10.206 -5.730 -18.706 1.00 74.75 90 ALA A N 1
ATOM 667 C CA . ALA A 1 90 ? 10.342 -4.678 -19.710 1.00 74.75 90 ALA A CA 1
ATOM 668 C C . ALA A 1 90 ? 10.824 -3.357 -19.089 1.00 74.75 90 ALA A C 1
ATOM 670 O O . ALA A 1 90 ? 10.178 -2.795 -18.200 1.00 74.75 90 ALA A O 1
ATOM 671 N N . PHE A 1 91 ? 11.961 -2.854 -19.564 1.00 80.12 91 PHE A N 1
ATOM 672 C CA . PHE A 1 91 ? 12.515 -1.584 -19.119 1.00 80.12 91 PHE A CA 1
ATOM 673 C C . PHE A 1 91 ? 12.950 -0.761 -20.338 1.00 80.12 91 PHE A C 1
ATOM 675 O O . PHE A 1 91 ? 14.091 -0.850 -20.781 1.00 80.12 91 PHE A O 1
ATOM 682 N N . PRO A 1 92 ? 12.030 0.023 -20.931 1.00 75.62 92 PRO A N 1
ATOM 683 C CA . PRO A 1 92 ? 12.234 0.616 -22.254 1.00 75.62 92 PRO A CA 1
ATOM 684 C C . PRO A 1 92 ? 13.371 1.638 -22.297 1.00 75.62 92 PRO A C 1
ATOM 686 O O . PRO A 1 92 ? 13.891 1.932 -23.366 1.00 75.62 92 PRO A O 1
ATOM 689 N N . THR A 1 93 ? 13.751 2.198 -21.150 1.00 75.19 93 THR A N 1
ATOM 690 C CA . THR A 1 93 ? 14.771 3.241 -21.081 1.00 75.19 93 THR A CA 1
ATOM 691 C C . THR A 1 93 ? 16.141 2.723 -20.650 1.00 75.19 93 THR A C 1
ATOM 693 O O . THR A 1 93 ? 17.031 3.548 -20.484 1.00 75.19 93 THR A O 1
ATOM 696 N N . GLU A 1 94 ? 16.311 1.410 -20.431 1.00 76.50 94 GLU A N 1
ATOM 697 C CA . GLU A 1 94 ? 17.518 0.796 -19.854 1.00 76.50 94 GLU A CA 1
AT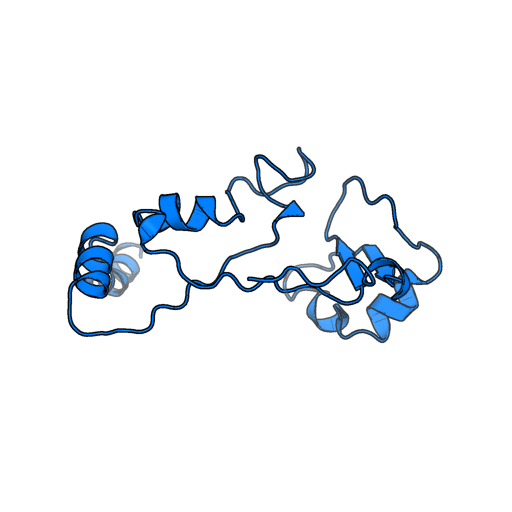OM 698 C C . GLU A 1 94 ? 18.825 1.265 -20.516 1.00 76.50 94 GLU A C 1
ATOM 700 O O . GLU A 1 94 ? 19.000 1.161 -21.728 1.00 76.50 94 GLU A O 1
ATOM 705 N N . GLN A 1 95 ? 19.774 1.757 -19.712 1.00 73.81 95 GLN A N 1
ATOM 706 C CA . GLN A 1 95 ? 21.085 2.203 -20.185 1.00 73.81 95 GLN A CA 1
ATOM 707 C C . GLN A 1 95 ? 22.155 1.191 -19.781 1.00 73.81 95 GLN A C 1
ATOM 709 O O . GLN A 1 95 ? 22.680 1.244 -18.675 1.00 73.81 95 GLN A O 1
ATOM 714 N N . ILE A 1 96 ? 22.519 0.284 -20.687 1.00 67.62 96 ILE A N 1
ATOM 715 C CA . ILE A 1 96 ? 23.500 -0.787 -20.420 1.00 67.62 96 ILE A CA 1
ATOM 716 C C . ILE A 1 96 ? 24.931 -0.229 -20.256 1.00 67.62 96 ILE A C 1
ATOM 718 O O . ILE A 1 96 ? 25.768 -0.830 -19.592 1.00 67.62 96 ILE A O 1
ATOM 722 N N . ASN A 1 97 ? 25.211 0.949 -20.817 1.00 62.84 97 ASN A N 1
ATOM 723 C CA . ASN A 1 97 ? 26.535 1.579 -20.830 1.00 62.84 97 ASN A CA 1
ATOM 724 C C . ASN A 1 97 ? 26.855 2.433 -19.585 1.00 62.84 97 ASN A C 1
ATOM 726 O O . ASN A 1 97 ? 27.996 2.446 -19.135 1.00 62.84 97 ASN A O 1
ATOM 730 N N . VAL A 1 98 ? 25.872 3.157 -19.035 1.00 56.31 98 VAL A N 1
ATO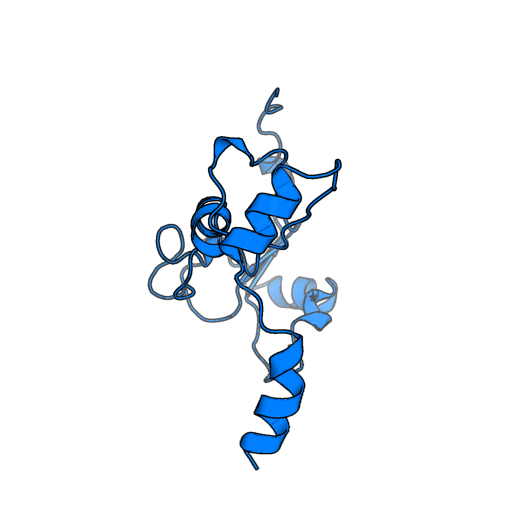M 731 C CA . VAL A 1 98 ? 26.042 4.102 -17.906 1.00 56.31 98 VAL A CA 1
ATOM 732 C C . VAL A 1 98 ? 25.458 3.545 -16.594 1.00 56.31 98 VAL A C 1
ATOM 734 O O . VAL A 1 98 ? 25.685 4.111 -15.521 1.00 56.31 98 VAL A O 1
ATOM 737 N N . SER A 1 99 ? 24.756 2.405 -16.639 1.00 54.81 99 SER A N 1
ATOM 738 C CA . SER A 1 99 ? 24.158 1.741 -15.468 1.00 54.81 99 SER A CA 1
ATOM 739 C C . SER A 1 99 ? 25.152 1.511 -14.331 1.00 54.81 99 SER A C 1
ATOM 741 O O . SER A 1 99 ? 24.804 1.749 -13.176 1.00 54.81 99 SER A O 1
ATOM 743 N N . VAL A 1 100 ? 26.392 1.121 -14.645 1.00 52.12 100 VAL A N 1
ATOM 744 C CA . VAL A 1 100 ? 27.448 0.865 -13.652 1.00 52.12 100 VAL A CA 1
ATOM 745 C C . VAL A 1 100 ? 27.798 2.139 -12.886 1.00 52.12 100 VAL A C 1
ATOM 747 O O . VAL A 1 100 ? 27.861 2.123 -11.662 1.00 52.12 100 VAL A O 1
ATOM 750 N N . LEU A 1 101 ? 27.941 3.274 -13.575 1.00 52.66 101 LEU A N 1
ATOM 751 C CA . LEU A 1 101 ? 28.303 4.542 -12.942 1.00 52.66 101 LEU A CA 1
ATOM 752 C C . LEU A 1 101 ? 27.178 5.062 -12.032 1.00 52.66 101 LEU A C 1
ATOM 754 O O . LEU A 1 101 ? 27.442 5.511 -10.923 1.00 52.66 101 LEU A O 1
ATOM 758 N N . VAL A 1 102 ? 25.916 4.962 -12.462 1.00 57.44 102 VAL A N 1
ATOM 759 C CA . VAL A 1 102 ? 24.744 5.377 -11.660 1.00 57.44 102 VAL A CA 1
ATOM 760 C C . VAL A 1 102 ? 24.518 4.447 -10.470 1.00 57.44 102 VAL A C 1
ATOM 762 O O . VAL A 1 102 ? 24.120 4.903 -9.398 1.00 57.44 102 VAL A O 1
ATOM 765 N N . CYS A 1 103 ? 24.780 3.151 -10.642 1.00 50.09 103 CYS A N 1
ATOM 766 C CA . CYS A 1 103 ? 24.685 2.171 -9.566 1.00 50.09 103 CYS A CA 1
ATOM 767 C C . CYS A 1 103 ? 25.779 2.370 -8.502 1.00 50.09 103 CYS A C 1
ATOM 769 O O . CYS A 1 103 ? 25.543 2.066 -7.335 1.00 50.09 103 CYS A O 1
ATOM 771 N N . VAL A 1 104 ? 26.951 2.876 -8.906 1.00 50.28 104 VAL A N 1
ATOM 772 C CA . VAL A 1 104 ? 28.125 3.072 -8.040 1.00 50.28 104 VAL A CA 1
ATOM 773 C C . VAL A 1 104 ? 28.171 4.473 -7.407 1.00 50.28 104 VAL A C 1
ATOM 775 O O . VAL A 1 104 ? 28.514 4.584 -6.235 1.00 50.28 104 VAL A O 1
ATOM 778 N N . LEU A 1 105 ? 27.823 5.542 -8.140 1.00 55.66 105 LEU A N 1
ATOM 779 C CA . LEU A 1 105 ? 27.839 6.934 -7.647 1.00 55.66 105 LEU A CA 1
ATOM 780 C C . LEU A 1 105 ? 26.530 7.355 -6.979 1.00 55.66 105 LEU A C 1
ATOM 782 O O . LEU A 1 105 ? 26.537 8.068 -5.976 1.00 55.66 105 LEU A O 1
ATOM 786 N N . GLY A 1 106 ? 25.389 6.949 -7.541 1.00 54.78 106 GLY A N 1
ATOM 787 C CA . GLY A 1 106 ? 24.132 7.040 -6.816 1.00 54.78 106 GLY A CA 1
ATOM 788 C C . GLY A 1 106 ? 24.199 6.005 -5.707 1.00 54.78 106 GLY A C 1
ATOM 789 O O . GLY A 1 106 ? 24.557 4.867 -5.984 1.00 54.78 106 GLY A O 1
ATOM 790 N N . LEU A 1 107 ? 23.836 6.351 -4.473 1.00 48.69 107 LEU A N 1
ATOM 791 C CA . LEU A 1 107 ? 23.714 5.425 -3.333 1.00 48.69 107 LEU A CA 1
ATOM 792 C C . LEU A 1 107 ? 22.703 4.260 -3.553 1.00 48.69 107 LEU A C 1
ATOM 794 O O . LEU A 1 107 ? 22.136 3.719 -2.611 1.00 48.69 107 LEU A O 1
ATOM 798 N N . SER A 1 108 ? 22.489 3.802 -4.787 1.00 43.56 108 SER A N 1
ATOM 799 C CA . SER A 1 108 ? 21.992 2.470 -5.133 1.00 43.56 108 SER A CA 1
ATOM 800 C C . SER A 1 108 ? 22.838 1.349 -4.507 1.00 43.56 108 SER A C 1
ATOM 802 O O . SER A 1 108 ? 22.397 0.207 -4.489 1.00 43.56 108 SER A O 1
ATOM 804 N N . PHE A 1 109 ? 23.999 1.666 -3.918 1.00 35.72 109 PHE A N 1
ATOM 805 C CA . PHE A 1 109 ? 24.729 0.803 -2.985 1.00 35.72 109 PHE A CA 1
ATOM 806 C C . PHE A 1 109 ? 23.876 0.341 -1.784 1.00 35.72 109 PHE A C 1
ATOM 808 O O . PHE A 1 109 ? 24.101 -0.748 -1.271 1.00 35.72 109 PHE A O 1
ATOM 815 N N . LEU A 1 110 ? 22.831 1.089 -1.392 1.00 39.47 110 LEU A N 1
ATOM 816 C CA . LEU A 1 110 ? 21.836 0.616 -0.413 1.00 39.47 110 LEU A CA 1
ATOM 817 C C . LEU A 1 110 ? 20.928 -0.516 -0.958 1.00 39.47 110 LEU A C 1
ATOM 819 O O . LEU A 1 110 ? 20.172 -1.117 -0.201 1.00 39.47 110 LEU A O 1
ATOM 823 N N . PHE A 1 111 ? 20.979 -0.787 -2.269 1.00 38.75 111 PHE A N 1
ATOM 824 C CA . PHE A 1 111 ? 20.166 -1.766 -3.003 1.00 38.75 111 PHE A CA 1
ATOM 825 C C . PHE A 1 111 ? 20.976 -2.899 -3.658 1.00 38.75 111 PHE A C 1
ATOM 827 O O . PHE A 1 111 ? 20.382 -3.765 -4.298 1.00 38.75 111 PHE A O 1
ATOM 834 N N . TYR A 1 112 ? 22.286 -3.009 -3.398 1.00 44.53 112 TYR A N 1
ATOM 835 C CA . TYR A 1 112 ? 22.812 -4.345 -3.096 1.00 44.53 112 TYR A CA 1
ATOM 836 C C . TYR A 1 112 ? 22.160 -4.724 -1.763 1.00 44.53 112 TYR A C 1
ATOM 838 O O . TYR A 1 112 ? 22.687 -4.425 -0.696 1.00 44.53 112 TYR A O 1
ATOM 846 N N . GLY A 1 113 ? 20.921 -5.220 -1.814 1.00 44.53 113 GLY A N 1
ATOM 847 C CA . GLY A 1 113 ? 20.141 -5.469 -0.607 1.00 44.53 113 GLY A CA 1
ATOM 848 C C . GLY A 1 113 ? 20.914 -6.377 0.360 1.00 44.53 113 GLY A C 1
ATOM 849 O O . GLY A 1 113 ? 21.715 -7.202 -0.086 1.00 44.53 113 GLY A O 1
ATOM 850 N N . PRO A 1 114 ? 20.658 -6.295 1.677 1.00 49.78 114 PRO A N 1
ATOM 851 C CA . PRO A 1 114 ? 21.316 -7.164 2.659 1.00 49.78 114 PRO A CA 1
ATOM 852 C C . PRO A 1 114 ? 21.034 -8.657 2.410 1.00 49.78 114 PRO A C 1
ATOM 854 O O . PRO A 1 114 ? 21.710 -9.522 2.960 1.00 49.78 114 PRO A O 1
ATOM 857 N N . LEU A 1 115 ? 20.041 -8.964 1.568 1.00 43.44 115 LEU A N 1
ATOM 858 C CA . LEU A 1 115 ? 19.644 -10.305 1.184 1.00 43.44 115 LEU A CA 1
ATOM 859 C C . LEU A 1 115 ? 19.859 -10.515 -0.325 1.00 43.44 115 LEU A C 1
ATOM 861 O O . LEU A 1 115 ? 19.006 -10.180 -1.143 1.00 43.44 115 LEU A O 1
ATOM 865 N N . PHE A 1 116 ? 20.998 -11.129 -0.651 1.00 39.62 116 PHE A N 1
ATOM 866 C CA . PHE A 1 116 ? 21.422 -11.577 -1.982 1.00 39.62 116 PHE A CA 1
ATOM 867 C C . PHE A 1 116 ? 21.685 -10.455 -3.006 1.00 39.62 116 PHE A C 1
ATOM 869 O O . PHE A 1 116 ? 20.879 -9.556 -3.212 1.00 39.62 116 PHE A O 1
ATOM 876 N N . SER A 1 117 ? 22.826 -10.562 -3.692 1.00 47.03 117 SER A N 1
ATOM 877 C CA . SER A 1 117 ? 23.362 -9.671 -4.732 1.00 47.03 117 SER A CA 1
ATOM 878 C C . SER A 1 117 ? 22.425 -9.505 -5.947 1.00 47.03 117 SER A C 1
ATOM 880 O O . SER A 1 117 ? 22.720 -9.982 -7.043 1.00 47.03 117 SER A O 1
ATOM 882 N N . ARG A 1 118 ? 21.271 -8.855 -5.775 1.00 53.38 118 ARG A N 1
ATOM 883 C CA . ARG A 1 118 ? 20.352 -8.522 -6.866 1.00 53.38 118 ARG A CA 1
ATOM 884 C C . ARG A 1 118 ? 20.851 -7.264 -7.564 1.00 53.38 118 ARG A C 1
ATOM 886 O O . ARG A 1 118 ? 20.752 -6.165 -7.031 1.00 53.38 118 ARG A O 1
ATOM 893 N N . THR A 1 119 ? 21.376 -7.434 -8.769 1.00 55.16 119 THR A N 1
ATOM 894 C CA . THR A 1 119 ? 21.730 -6.327 -9.655 1.00 55.16 119 THR A CA 1
ATOM 895 C C . THR A 1 119 ? 20.476 -5.557 -10.073 1.00 55.16 119 THR A C 1
ATOM 897 O O . THR A 1 119 ? 19.452 -6.146 -10.427 1.00 55.16 119 THR A O 1
ATOM 900 N N . CYS A 1 120 ? 20.556 -4.227 -10.004 1.00 55.31 120 CYS A N 1
ATOM 901 C CA . CYS A 1 120 ? 19.503 -3.316 -10.443 1.00 55.31 120 CYS A CA 1
ATOM 902 C C . CYS A 1 120 ? 19.839 -2.753 -11.828 1.00 55.31 120 CYS A C 1
ATOM 904 O O . CYS A 1 120 ? 20.948 -2.260 -12.036 1.00 55.31 120 CYS A O 1
ATOM 906 N N . SER A 1 121 ? 18.872 -2.747 -12.742 1.00 59.72 121 SER A N 1
ATOM 907 C CA . SER A 1 121 ? 18.967 -1.995 -14.000 1.00 59.72 121 SER A CA 1
ATOM 908 C C . SER A 1 121 ? 18.655 -0.518 -13.742 1.00 59.72 121 SER A C 1
ATOM 910 O O . SER A 1 121 ? 17.701 -0.216 -13.024 1.00 59.72 121 SER A O 1
ATOM 912 N N . CYS A 1 122 ? 19.432 0.410 -14.317 1.00 54.69 122 CYS A N 1
ATOM 913 C CA . CYS A 1 122 ? 19.401 1.848 -13.991 1.00 54.69 122 CYS A CA 1
ATOM 914 C C . CYS A 1 122 ? 19.359 2.743 -15.240 1.00 54.69 122 CYS A C 1
ATOM 916 O O . CYS A 1 122 ? 19.943 2.398 -16.267 1.00 54.69 122 CYS A O 1
ATOM 918 N N . VAL A 1 123 ? 18.702 3.910 -15.133 1.00 61.19 123 VAL A N 1
ATOM 919 C CA . VAL A 1 123 ? 18.619 4.938 -16.196 1.00 61.19 123 VAL A CA 1
ATOM 920 C C . VAL A 1 123 ? 18.529 6.337 -15.615 1.00 61.19 123 VAL A C 1
ATOM 922 O O . VAL A 1 123 ? 17.656 6.600 -14.787 1.00 61.19 123 VAL A O 1
ATOM 925 N N . ILE A 1 124 ? 19.342 7.264 -16.123 1.00 59.06 124 ILE A N 1
ATOM 926 C CA . ILE A 1 124 ? 19.237 8.689 -15.789 1.00 59.06 124 ILE A CA 1
ATOM 927 C C . ILE A 1 124 ? 18.039 9.287 -16.534 1.00 59.06 124 ILE A C 1
ATOM 929 O O . ILE A 1 124 ? 18.036 9.326 -17.765 1.00 59.06 124 ILE A O 1
ATOM 933 N N . LYS A 1 125 ? 17.031 9.806 -15.816 1.00 50.41 125 LYS A N 1
ATOM 934 C CA . LYS A 1 125 ? 16.016 10.636 -16.474 1.00 50.41 125 LYS A CA 1
ATOM 935 C C . LYS A 1 125 ? 16.653 11.980 -16.795 1.00 50.41 125 LYS A C 1
ATOM 937 O O . LYS A 1 125 ? 16.939 12.774 -15.899 1.00 50.41 125 LYS A O 1
ATOM 942 N N . ASN A 1 126 ? 16.874 12.232 -18.081 1.00 42.75 126 ASN A N 1
ATOM 943 C CA . ASN A 1 126 ? 17.266 13.552 -18.545 1.00 42.75 126 ASN A CA 1
ATOM 944 C C . ASN A 1 126 ? 16.117 14.516 -18.198 1.00 42.75 126 ASN A C 1
ATOM 946 O O . ASN A 1 126 ? 14.969 14.277 -18.575 1.00 42.75 126 ASN A O 1
ATOM 950 N N . GLN A 1 127 ? 16.405 15.569 -17.433 1.00 42.12 127 GLN A N 1
ATOM 951 C CA . GLN A 1 127 ? 15.434 16.462 -16.770 1.00 42.12 127 GLN A CA 1
ATOM 952 C C . GLN A 1 127 ? 14.517 17.262 -17.728 1.00 42.12 127 GLN A C 1
ATOM 954 O O . GLN A 1 127 ? 13.780 18.145 -17.302 1.00 42.12 127 GLN A O 1
ATOM 959 N N . LEU A 1 128 ? 14.519 16.963 -19.029 1.00 38.62 128 LEU A N 1
ATOM 960 C CA . LEU A 1 128 ? 13.735 17.665 -20.047 1.00 38.62 128 LEU A CA 1
ATOM 961 C C . LEU A 1 128 ? 12.280 17.180 -20.168 1.00 38.62 128 LEU A C 1
ATOM 963 O O . LEU A 1 128 ? 11.445 17.929 -20.662 1.00 38.62 128 LEU A O 1
ATOM 967 N N . GLN A 1 129 ? 11.936 15.989 -19.666 1.00 40.97 129 GLN A N 1
ATOM 968 C CA . GLN A 1 129 ? 10.552 15.480 -19.695 1.00 40.97 129 GLN A CA 1
ATOM 969 C C . GLN A 1 129 ? 9.707 15.863 -18.467 1.00 40.97 129 GLN A C 1
ATOM 971 O O . GLN A 1 129 ? 8.511 15.593 -18.449 1.00 40.97 129 GLN A O 1
ATOM 976 N N . ALA A 1 130 ? 10.296 16.535 -17.471 1.00 40.50 130 ALA A N 1
ATOM 977 C CA . ALA A 1 130 ? 9.585 17.053 -16.297 1.00 40.50 130 ALA A CA 1
ATOM 978 C C . ALA A 1 130 ? 9.032 18.482 -16.488 1.00 40.50 130 ALA A C 1
ATOM 980 O O . ALA A 1 130 ? 8.463 19.044 -15.560 1.00 40.50 130 ALA A O 1
ATOM 981 N N . ARG A 1 131 ? 9.143 19.077 -17.687 1.00 31.52 131 ARG A N 1
ATOM 982 C CA . ARG A 1 131 ? 8.444 20.331 -18.042 1.00 31.52 131 ARG A CA 1
ATOM 983 C C . ARG A 1 131 ? 7.031 20.074 -18.584 1.00 31.52 131 ARG A C 1
ATOM 985 O O . ARG A 1 131 ? 6.606 20.681 -19.563 1.00 31.52 131 ARG A O 1
ATOM 992 N N . GLY A 1 132 ? 6.305 19.157 -17.949 1.00 32.50 132 GLY A N 1
ATOM 993 C CA . GLY A 1 132 ? 4.853 19.066 -18.066 1.00 32.50 132 GLY A CA 1
ATOM 994 C C . GLY A 1 132 ? 4.241 19.979 -17.009 1.00 32.50 132 GLY A C 1
ATOM 995 O O . GLY A 1 132 ? 4.552 19.809 -15.840 1.00 32.50 132 GLY A O 1
ATOM 996 N N . LYS A 1 133 ? 3.479 20.972 -17.476 1.00 26.80 133 LYS A N 1
ATOM 997 C CA . LYS A 1 133 ? 2.677 22.004 -16.786 1.00 26.80 133 LYS A CA 1
ATOM 998 C C . LYS A 1 133 ? 2.369 21.783 -15.288 1.00 26.80 133 LYS A C 1
ATOM 1000 O O . LYS A 1 133 ? 2.140 20.642 -14.895 1.00 26.80 133 LYS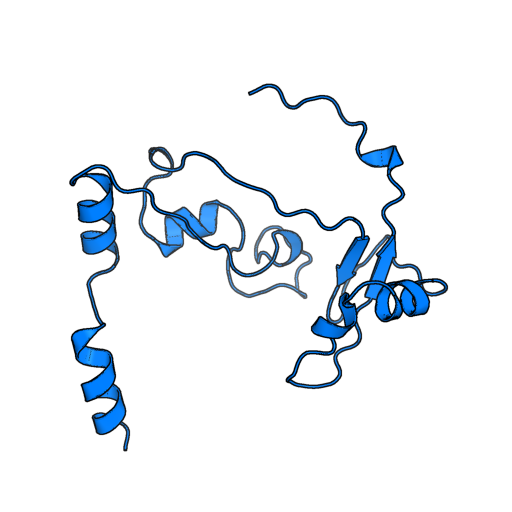 A O 1
ATOM 1005 N N . PRO A 1 134 ? 2.257 22.866 -14.485 1.00 28.22 134 PRO A N 1
ATOM 1006 C CA . PRO A 1 134 ? 1.726 22.759 -13.130 1.00 28.22 134 PRO A CA 1
ATOM 1007 C C . PRO A 1 134 ? 0.384 22.025 -13.185 1.00 28.22 134 PRO A C 1
ATOM 1009 O O . PRO A 1 134 ? -0.514 22.400 -13.939 1.00 28.22 134 PRO A O 1
ATOM 1012 N N . VAL A 1 135 ? 0.289 20.928 -12.440 1.00 39.91 135 VAL A N 1
ATOM 1013 C CA . VAL A 1 135 ? -1.001 20.434 -11.976 1.00 39.91 135 VAL A CA 1
ATOM 1014 C C . VAL A 1 135 ? -1.425 21.417 -10.896 1.00 39.91 135 VAL A C 1
ATOM 1016 O O . VAL A 1 135 ? -0.963 21.337 -9.761 1.00 39.91 135 VAL A O 1
ATOM 1019 N N . ASP A 1 136 ? -2.194 22.420 -11.312 1.00 24.05 136 ASP A N 1
ATOM 1020 C CA . ASP A 1 136 ? -2.976 23.237 -10.395 1.00 24.05 136 ASP A CA 1
ATOM 1021 C C . ASP A 1 136 ? -3.897 22.290 -9.609 1.00 24.05 136 ASP A C 1
ATOM 1023 O O . ASP A 1 136 ? -4.646 21.507 -10.205 1.00 24.05 136 ASP A O 1
ATOM 1027 N N . CYS A 1 137 ? -3.773 22.327 -8.281 1.00 35.31 137 CYS A N 1
ATOM 1028 C CA . CYS A 1 137 ? -4.864 21.973 -7.380 1.00 35.31 137 CYS A CA 1
ATOM 1029 C C . CYS A 1 137 ? -5.923 23.078 -7.425 1.00 35.31 137 CYS A C 1
ATOM 1031 O O . CYS A 1 137 ? -5.521 24.263 -7.506 1.00 35.31 137 CYS A O 1
#